Protein AF-A0A7W6E0C3-F1 (afdb_monomer)

Mean predicted aligned error: 9.28 Å

Solvent-accessible surface area (backbone atoms only — not comparable to full-atom values): 8013 Å² total; per-residue (Å²): 131,86,80,86,72,74,93,81,70,57,67,72,74,81,51,73,67,54,53,52,50,52,52,51,53,50,52,49,53,34,51,54,29,48,76,70,73,41,79,73,66,64,63,65,64,54,47,52,53,51,52,55,48,52,35,48,53,54,47,51,62,69,36,46,67,37,37,56,57,27,27,60,73,53,76,62,54,87,57,72,71,40,40,50,51,36,52,52,53,24,50,55,48,13,53,48,52,48,24,76,77,69,59,42,61,77,88,70,86,70,77,86,56,63,68,64,50,50,46,30,72,77,71,43,84,60,82,61,50,74,85,74,80,126

Sequence (134 aa):
MPTNRHPTQKDIEPTRAEIQLIKNQLSNRNNVRLNAGLPALDMEVVYEQQIDKLADDKFEELLEPYLVAAYEIYTGSPGVANRLKQHIEVYQHAEKALFDDTGLRRPNPKPFNMVKFLSMYFGEELPVASRRNC

Structure (mmCIF, N/CA/C/O backbone):
data_AF-A0A7W6E0C3-F1
#
_entry.id   AF-A0A7W6E0C3-F1
#
loop_
_atom_site.group_PDB
_atom_site.id
_atom_site.type_symbol
_atom_site.label_atom_id
_atom_site.label_alt_id
_atom_site.label_comp_id
_atom_site.label_asym_id
_atom_site.label_entity_id
_atom_site.label_seq_id
_atom_site.pdbx_PDB_ins_code
_atom_site.Cartn_x
_atom_site.Cartn_y
_atom_site.Cartn_z
_atom_site.occupancy
_atom_site.B_iso_or_equiv
_atom_site.auth_seq_id
_atom_site.auth_comp_id
_atom_site.auth_asym_id
_atom_site.auth_atom_id
_atom_site.pdbx_PDB_model_num
ATOM 1 N N . MET A 1 1 ? -23.707 15.339 -3.534 1.00 35.91 1 MET A N 1
ATOM 2 C CA . MET A 1 1 ? -22.749 15.149 -4.644 1.00 35.91 1 MET A CA 1
ATOM 3 C C . MET A 1 1 ? -22.741 13.666 -4.973 1.00 35.91 1 MET A C 1
ATOM 5 O O . MET A 1 1 ? -22.475 12.903 -4.052 1.00 35.91 1 MET A O 1
ATOM 9 N N . PRO A 1 2 ? -23.120 13.222 -6.182 1.00 36.19 2 PRO A N 1
ATOM 10 C CA . PRO A 1 2 ? -23.089 11.803 -6.503 1.00 36.19 2 PRO A CA 1
ATOM 11 C C . PRO A 1 2 ? -21.633 11.391 -6.739 1.00 36.19 2 PRO A C 1
ATOM 13 O O . PRO A 1 2 ? -20.923 11.985 -7.548 1.00 36.19 2 PRO A O 1
ATOM 16 N N . THR A 1 3 ? -21.173 10.408 -5.976 1.00 38.44 3 THR A N 1
ATOM 17 C CA . THR A 1 3 ? -19.867 9.770 -6.120 1.00 38.44 3 THR A CA 1
ATOM 18 C C . THR A 1 3 ? -19.840 9.028 -7.455 1.00 38.44 3 THR A C 1
ATOM 20 O O . THR A 1 3 ? -20.486 7.994 -7.609 1.00 38.44 3 THR A O 1
ATOM 23 N N . ASN A 1 4 ? -19.102 9.566 -8.430 1.00 37.31 4 ASN A N 1
ATOM 24 C CA . ASN A 1 4 ? -18.741 8.868 -9.665 1.00 37.31 4 ASN A CA 1
ATOM 25 C C . ASN A 1 4 ? -17.847 7.669 -9.311 1.00 37.31 4 ASN A C 1
ATOM 27 O O . ASN A 1 4 ? -16.623 7.754 -9.360 1.00 37.31 4 ASN A O 1
ATOM 31 N N . ARG A 1 5 ? -18.450 6.545 -8.921 1.00 37.22 5 ARG A N 1
ATOM 32 C CA . ARG A 1 5 ? -17.776 5.248 -8.963 1.00 37.22 5 ARG A CA 1
ATOM 33 C C . ARG A 1 5 ? -17.944 4.727 -10.383 1.00 37.22 5 ARG A C 1
ATOM 35 O O . ARG A 1 5 ? -19.042 4.334 -10.773 1.00 37.22 5 ARG A O 1
ATOM 42 N N . HIS A 1 6 ? -16.883 4.816 -11.181 1.00 34.47 6 HIS A N 1
ATOM 43 C CA . HIS A 1 6 ? -16.862 4.210 -12.507 1.00 34.47 6 HIS A CA 1
ATOM 44 C C . HIS A 1 6 ? -17.132 2.697 -12.377 1.00 34.47 6 HIS A C 1
ATOM 46 O O . HIS A 1 6 ? -16.482 2.026 -11.573 1.00 34.47 6 HIS A O 1
ATOM 52 N N . PRO A 1 7 ? -18.104 2.143 -13.121 1.00 39.88 7 PRO A N 1
ATOM 53 C CA . PRO A 1 7 ? -18.553 0.774 -12.924 1.00 39.88 7 PRO A CA 1
ATOM 54 C C . PRO A 1 7 ? -17.703 -0.182 -13.769 1.00 39.88 7 PRO A C 1
ATOM 56 O O . PRO A 1 7 ? -18.007 -0.351 -14.939 1.00 39.88 7 PRO A O 1
ATOM 59 N N . THR A 1 8 ? -16.645 -0.764 -13.183 1.00 39.16 8 THR A N 1
ATOM 60 C CA . THR A 1 8 ? -15.975 -2.044 -13.577 1.00 39.16 8 THR A CA 1
ATOM 61 C C . THR A 1 8 ? -14.714 -2.351 -12.742 1.00 39.16 8 THR A C 1
ATOM 63 O O . THR A 1 8 ? -13.911 -3.201 -13.120 1.00 39.16 8 THR A O 1
ATOM 66 N N . GLN A 1 9 ? -14.475 -1.660 -11.628 1.00 53.25 9 GLN A N 1
ATOM 67 C CA . GLN A 1 9 ? -13.214 -1.779 -10.895 1.00 53.25 9 GLN A CA 1
ATOM 68 C C . GLN A 1 9 ? -13.264 -2.972 -9.930 1.00 53.25 9 GLN A C 1
ATOM 70 O O . GLN A 1 9 ? -14.129 -3.031 -9.059 1.00 53.25 9 GLN A O 1
ATOM 75 N N . LYS A 1 10 ? -12.373 -3.956 -10.110 1.00 55.38 10 LYS A N 1
ATOM 76 C CA . LYS A 1 10 ? -12.099 -4.936 -9.055 1.00 55.38 10 LYS A CA 1
ATOM 77 C C . LYS A 1 10 ? -11.234 -4.229 -8.020 1.00 55.38 10 LYS A C 1
ATOM 79 O O . LYS A 1 10 ? -10.050 -4.006 -8.263 1.00 55.38 10 LYS A O 1
ATOM 84 N N . ASP A 1 11 ? -11.843 -3.854 -6.908 1.00 64.31 11 ASP A N 1
ATOM 85 C CA . ASP A 1 11 ? -11.119 -3.319 -5.765 1.00 64.31 11 ASP A CA 1
ATOM 86 C C . ASP A 1 11 ? -10.563 -4.478 -4.929 1.00 64.31 11 ASP A C 1
ATOM 88 O O . ASP A 1 11 ? -11.129 -5.576 -4.886 1.00 64.31 11 ASP A O 1
ATOM 92 N N . ILE A 1 12 ? -9.424 -4.253 -4.274 1.00 75.31 12 ILE A N 1
ATOM 93 C CA . ILE A 1 12 ? -8.882 -5.216 -3.317 1.00 75.31 12 ILE A CA 1
ATOM 94 C C . ILE A 1 12 ? -9.736 -5.137 -2.054 1.00 75.31 12 ILE A C 1
ATOM 96 O O . ILE A 1 12 ? -9.558 -4.256 -1.215 1.00 75.31 12 ILE A O 1
ATOM 100 N N . GLU A 1 13 ? -10.685 -6.061 -1.931 1.00 79.19 13 GLU A N 1
ATOM 101 C CA . GLU A 1 13 ? -11.577 -6.106 -0.779 1.00 79.19 13 GLU A CA 1
ATOM 102 C C . GLU A 1 13 ? -10.925 -6.824 0.421 1.00 79.19 13 GLU A C 1
ATOM 104 O O . GLU A 1 13 ? -10.374 -7.926 0.287 1.00 79.19 13 GLU A O 1
ATOM 109 N N . PRO A 1 14 ? -11.006 -6.243 1.631 1.00 82.88 14 PRO A N 1
ATOM 110 C CA . PRO A 1 14 ? -10.662 -6.939 2.862 1.00 82.88 14 PRO A CA 1
ATOM 111 C C . PRO A 1 14 ? -11.565 -8.152 3.107 1.00 82.88 14 PRO A C 1
ATOM 113 O O . PRO A 1 14 ? -12.780 -8.121 2.908 1.00 82.88 14 PRO A O 1
ATOM 116 N N . THR A 1 15 ? -10.986 -9.225 3.630 1.00 88.56 15 THR A N 1
ATOM 117 C CA . THR A 1 15 ? -11.727 -10.403 4.070 1.00 88.56 15 THR A CA 1
ATOM 118 C C . THR A 1 15 ? -12.503 -10.108 5.355 1.00 88.56 15 THR A C 1
ATOM 120 O O . THR A 1 15 ? -12.153 -9.235 6.153 1.00 88.56 15 THR A O 1
ATOM 123 N N . ARG A 1 16 ? -13.544 -10.905 5.629 1.00 87.81 16 ARG A N 1
ATOM 124 C CA . ARG A 1 16 ? -14.316 -10.794 6.882 1.00 87.81 16 ARG A CA 1
ATOM 125 C C . ARG A 1 16 ? -13.440 -10.932 8.132 1.00 87.81 16 ARG A C 1
ATOM 127 O O . ARG A 1 16 ? -13.698 -10.259 9.128 1.00 87.81 16 ARG A O 1
ATOM 134 N N . ALA A 1 17 ? -12.421 -11.790 8.078 1.00 91.31 17 ALA A N 1
ATOM 135 C CA . ALA A 1 17 ? -11.494 -11.997 9.185 1.00 91.31 17 ALA A CA 1
ATOM 136 C C . ALA A 1 17 ? -10.644 -10.744 9.454 1.00 91.31 17 ALA A C 1
ATOM 138 O O . ALA A 1 17 ? -10.514 -10.330 10.604 1.00 91.31 17 ALA A O 1
ATOM 139 N N . GLU A 1 18 ? -10.137 -10.098 8.404 1.00 90.44 18 GLU A N 1
ATOM 140 C CA . GLU A 1 18 ? -9.360 -8.857 8.515 1.00 90.44 18 GLU A CA 1
ATOM 141 C C . GLU A 1 18 ? -10.209 -7.701 9.043 1.00 90.44 18 GLU A C 1
ATOM 143 O O . GLU A 1 18 ? -9.782 -6.979 9.942 1.00 90.44 18 GLU A O 1
ATOM 148 N N . ILE A 1 19 ? -11.448 -7.570 8.560 1.00 90.81 19 ILE A N 1
ATOM 149 C CA . ILE A 1 19 ? -12.393 -6.565 9.062 1.00 90.81 19 ILE A CA 1
ATOM 150 C C . ILE A 1 19 ? -12.622 -6.756 10.565 1.00 90.81 19 ILE A C 1
ATOM 152 O O . ILE A 1 19 ? -12.599 -5.787 11.329 1.00 90.81 19 ILE A O 1
ATOM 156 N N . GLN A 1 20 ? -12.833 -7.998 11.009 1.00 92.75 20 GLN A N 1
ATOM 157 C CA . GLN A 1 20 ? -13.034 -8.284 12.427 1.00 92.75 20 GLN A CA 1
ATOM 158 C C . GLN A 1 20 ? -11.774 -7.991 13.250 1.00 92.75 20 GLN A C 1
ATOM 160 O O . GLN A 1 20 ? -11.874 -7.448 14.352 1.00 92.75 20 GLN A O 1
ATOM 165 N N . LEU A 1 21 ? -10.593 -8.301 12.711 1.00 93.75 21 LEU A N 1
ATOM 166 C CA . LEU A 1 21 ? -9.317 -8.000 13.349 1.00 93.75 21 LEU A CA 1
ATOM 167 C C . LEU A 1 21 ? -9.127 -6.489 13.537 1.00 93.75 21 LEU A C 1
ATOM 169 O O . LEU A 1 21 ? -8.842 -6.059 14.655 1.00 93.75 21 LEU A O 1
ATOM 173 N N . ILE A 1 22 ? -9.354 -5.685 12.491 1.00 92.38 22 ILE A N 1
ATOM 174 C CA . ILE A 1 22 ? -9.262 -4.218 12.552 1.00 92.38 22 ILE A CA 1
ATOM 175 C C . ILE A 1 22 ? -10.222 -3.677 13.613 1.00 92.38 22 ILE A C 1
ATOM 177 O O . ILE A 1 22 ? -9.813 -2.910 14.486 1.00 92.38 22 ILE A O 1
ATOM 181 N N . LYS A 1 23 ? -11.488 -4.115 13.603 1.00 93.06 23 LYS A N 1
ATOM 182 C CA . LYS A 1 23 ? -12.485 -3.683 14.596 1.00 93.06 23 LYS A CA 1
ATOM 183 C C . LYS A 1 23 ? -12.041 -3.989 16.026 1.00 93.06 23 LYS A C 1
ATOM 185 O O . LYS A 1 23 ? -12.105 -3.112 16.888 1.00 93.06 23 LYS A O 1
ATOM 190 N N . ASN A 1 24 ? -11.544 -5.201 16.271 1.00 94.94 24 ASN A N 1
ATOM 191 C CA . ASN A 1 24 ? -11.067 -5.612 17.590 1.00 94.94 24 ASN A CA 1
ATOM 192 C C . ASN A 1 24 ? -9.858 -4.776 18.042 1.00 94.94 24 ASN A C 1
ATOM 194 O O . ASN A 1 24 ? -9.820 -4.305 19.180 1.00 94.94 24 ASN A O 1
ATOM 198 N N . GLN A 1 25 ? -8.889 -4.549 17.151 1.00 94.00 25 GLN A N 1
ATOM 199 C CA . GLN A 1 25 ? -7.703 -3.740 17.440 1.00 94.00 25 GLN A CA 1
ATOM 200 C C . GLN A 1 25 ? -8.067 -2.286 17.753 1.00 94.00 25 GLN A C 1
ATOM 202 O O . GLN A 1 25 ? -7.567 -1.728 18.732 1.00 94.00 25 GLN A O 1
ATOM 207 N N . LEU A 1 26 ? -8.961 -1.677 16.969 1.00 94.62 26 LEU A N 1
ATOM 208 C CA . LEU A 1 26 ? -9.400 -0.301 17.193 1.00 94.62 26 LEU A CA 1
ATOM 209 C C . LEU A 1 26 ? -10.195 -0.164 18.488 1.00 94.62 26 LEU A C 1
ATOM 211 O O . LEU A 1 26 ? -9.941 0.764 19.256 1.00 94.62 26 LEU A O 1
ATOM 215 N N . SER A 1 27 ? -11.092 -1.111 18.775 1.00 94.44 27 SER A N 1
ATOM 216 C CA . SER A 1 27 ? -11.826 -1.133 20.042 1.00 94.44 27 SER A CA 1
ATOM 217 C C . SER A 1 27 ? -10.877 -1.238 21.235 1.00 94.44 27 SER A C 1
ATOM 219 O O . SER A 1 27 ? -11.019 -0.480 22.193 1.00 94.44 27 SER A O 1
ATOM 221 N N . ASN A 1 28 ? -9.882 -2.131 21.176 1.00 95.56 28 ASN A N 1
ATOM 222 C CA . ASN A 1 28 ? -8.888 -2.264 22.238 1.00 95.56 28 ASN A CA 1
ATOM 223 C C . ASN A 1 28 ? -8.084 -0.966 22.413 1.00 95.56 28 ASN A C 1
ATOM 225 O O . ASN A 1 28 ? -7.938 -0.457 23.522 1.00 95.56 28 ASN A O 1
ATOM 229 N N . ARG A 1 29 ? -7.627 -0.373 21.304 1.00 94.81 29 ARG A N 1
ATOM 230 C CA . ARG A 1 29 ? -6.875 0.887 21.320 1.00 94.81 29 ARG A CA 1
ATOM 231 C C . ARG A 1 29 ? -7.689 2.035 21.915 1.00 94.81 29 ARG A C 1
ATOM 233 O O . ARG A 1 29 ? -7.136 2.842 22.659 1.00 94.81 29 ARG A O 1
ATOM 240 N N . ASN A 1 30 ? -8.985 2.110 21.617 1.00 95.94 30 ASN A N 1
ATOM 241 C CA . ASN A 1 30 ? -9.868 3.117 22.194 1.00 95.94 30 ASN A CA 1
ATOM 242 C 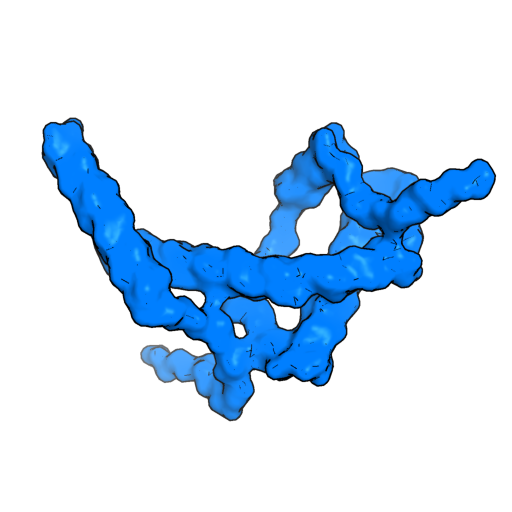C . ASN A 1 30 ? -10.058 2.903 23.703 1.00 95.94 30 ASN A C 1
ATOM 244 O O . ASN A 1 30 ? -9.921 3.848 24.472 1.00 95.94 30 ASN A O 1
ATOM 248 N N . ASN A 1 31 ? -10.267 1.658 24.140 1.00 96.44 31 ASN A N 1
ATOM 249 C CA . ASN A 1 31 ? -10.393 1.328 25.562 1.00 96.44 31 ASN A CA 1
ATOM 250 C C . ASN A 1 31 ? -9.127 1.692 26.350 1.00 96.44 31 ASN A C 1
ATOM 252 O O . ASN A 1 31 ? -9.221 2.311 27.406 1.00 96.44 31 ASN A O 1
ATOM 256 N N . VAL A 1 32 ? -7.939 1.381 25.819 1.00 96.44 32 VAL A N 1
ATOM 257 C CA . VAL A 1 32 ? -6.658 1.770 26.436 1.00 96.44 32 VAL A CA 1
ATOM 258 C C . VAL A 1 32 ? -6.549 3.290 26.582 1.00 96.44 32 VAL A C 1
ATOM 260 O O . VAL A 1 32 ? -6.111 3.773 27.623 1.00 96.44 32 VAL A O 1
ATOM 263 N N . ARG A 1 33 ? -6.979 4.057 25.573 1.00 97.00 33 ARG A N 1
ATOM 264 C CA . ARG A 1 33 ? -6.971 5.527 25.629 1.00 97.00 33 ARG A CA 1
ATOM 265 C C . ARG A 1 33 ? -7.916 6.067 26.692 1.00 97.00 33 ARG A C 1
ATOM 267 O O . ARG A 1 33 ? -7.492 6.897 27.489 1.00 97.00 33 ARG A O 1
ATOM 274 N N . LEU A 1 34 ? -9.148 5.569 26.731 1.00 96.50 34 LEU A N 1
ATOM 275 C CA . LEU A 1 34 ? -10.134 5.977 27.730 1.00 96.50 34 LEU A CA 1
ATOM 276 C C . LEU A 1 34 ? -9.650 5.657 29.151 1.00 96.50 34 LEU A C 1
ATOM 278 O O . LEU A 1 34 ? -9.721 6.516 30.026 1.00 96.50 34 LEU A O 1
ATOM 282 N N . ASN A 1 35 ? -9.065 4.474 29.358 1.00 96.56 35 ASN A N 1
ATOM 283 C CA . ASN A 1 35 ? -8.474 4.081 30.641 1.00 96.56 35 ASN A CA 1
ATOM 284 C C . ASN A 1 35 ? -7.286 4.969 31.047 1.00 96.56 35 ASN A C 1
ATOM 286 O O . ASN A 1 35 ? -7.045 5.167 32.233 1.00 96.56 35 ASN A O 1
ATOM 290 N N . ALA A 1 36 ? -6.557 5.518 30.076 1.00 96.25 36 ALA A N 1
ATOM 291 C CA . ALA A 1 36 ? -5.466 6.463 30.299 1.00 96.25 36 ALA A CA 1
ATOM 292 C C . ALA A 1 36 ? -5.932 7.930 30.423 1.00 96.25 36 ALA A C 1
ATOM 294 O O . ALA A 1 36 ? -5.094 8.828 30.471 1.00 96.25 36 ALA A O 1
ATOM 295 N N . GLY A 1 37 ? -7.245 8.200 30.434 1.00 96.19 37 GLY A N 1
ATOM 296 C CA . GLY A 1 37 ? -7.796 9.560 30.479 1.00 96.19 37 GLY A CA 1
ATOM 297 C C . GLY A 1 37 ? -7.594 10.364 29.188 1.00 96.19 37 GLY A C 1
ATOM 298 O O . GLY A 1 37 ? -7.719 11.588 29.195 1.00 96.19 37 GLY A O 1
ATOM 299 N N . LEU A 1 38 ? -7.262 9.699 28.079 1.00 96.38 38 LEU A N 1
ATOM 300 C CA . LEU A 1 38 ? -7.091 10.330 26.774 1.00 96.38 38 LEU A CA 1
ATOM 301 C C . LEU A 1 38 ? -8.432 10.434 26.030 1.00 96.38 38 LEU A C 1
ATOM 303 O O . LEU A 1 38 ? -9.311 9.590 26.220 1.00 96.38 38 LEU A O 1
ATOM 307 N N . PRO A 1 39 ? -8.580 11.408 25.111 1.00 94.88 39 PRO A N 1
ATOM 308 C CA . PRO A 1 39 ? -9.771 11.517 24.277 1.00 94.88 39 PRO A CA 1
ATOM 309 C C . PRO A 1 39 ? -10.034 10.245 23.468 1.00 94.88 39 PRO A C 1
ATOM 311 O O . PRO A 1 39 ? -9.094 9.626 22.936 1.00 94.88 39 PRO A O 1
ATOM 314 N N . ALA A 1 40 ? -11.319 9.907 23.339 1.00 94.38 40 ALA A N 1
ATOM 315 C CA . ALA A 1 40 ? -11.789 8.835 22.473 1.00 94.38 40 ALA A CA 1
ATOM 316 C C . ALA A 1 40 ? -11.284 9.029 21.037 1.00 94.38 40 ALA A C 1
ATOM 318 O O . ALA A 1 40 ? -11.089 10.152 20.568 1.00 94.38 40 ALA A O 1
ATOM 319 N N . LEU A 1 41 ? -11.059 7.919 20.345 1.00 92.50 41 LEU A N 1
ATOM 320 C CA . LEU A 1 41 ? -10.810 7.935 18.911 1.00 92.50 41 LEU A CA 1
ATOM 321 C C . LEU A 1 41 ? -12.111 8.221 18.168 1.00 92.50 41 LEU A C 1
ATOM 323 O O . LEU A 1 41 ? -13.170 7.717 18.543 1.00 92.50 41 LEU A O 1
ATOM 327 N N . ASP A 1 42 ? -11.994 8.949 17.064 1.00 94.06 42 ASP A N 1
ATOM 328 C CA . ASP A 1 42 ? -13.008 8.917 16.023 1.00 94.06 42 ASP A CA 1
ATOM 329 C C . ASP A 1 42 ? -12.942 7.547 15.336 1.00 94.06 42 ASP A C 1
ATOM 331 O O . ASP A 1 42 ? -12.045 7.259 14.539 1.00 94.06 42 ASP A O 1
ATOM 335 N N . MET A 1 43 ? -13.832 6.650 15.752 1.00 90.00 43 MET A N 1
ATOM 336 C CA . MET A 1 43 ? -13.786 5.248 15.348 1.00 90.00 43 MET A CA 1
ATOM 337 C C . MET A 1 43 ? -14.122 5.052 13.872 1.00 90.00 43 MET A C 1
ATOM 339 O O . MET A 1 43 ? -13.637 4.087 13.288 1.00 90.00 43 MET A O 1
ATOM 343 N N . GLU A 1 44 ? -14.921 5.939 13.282 1.00 89.06 44 GLU A N 1
ATOM 344 C CA . GLU A 1 44 ? -15.315 5.864 11.875 1.00 89.06 44 GLU A CA 1
ATOM 345 C C . GLU A 1 44 ? -14.130 6.241 10.986 1.00 89.06 44 GLU A C 1
ATOM 347 O O . GLU A 1 44 ? -13.654 5.415 10.207 1.00 89.06 44 GLU A O 1
ATOM 352 N N . VAL A 1 45 ? -13.551 7.421 11.221 1.00 89.50 45 VAL A N 1
ATOM 353 C CA . VAL A 1 45 ? -12.402 7.921 10.451 1.00 89.50 45 VAL A CA 1
ATOM 354 C C . VAL A 1 45 ? -11.207 6.978 10.553 1.00 89.50 45 VAL A C 1
ATOM 356 O O . VAL A 1 45 ? -10.556 6.646 9.563 1.00 89.50 45 VAL A O 1
ATOM 359 N N . VAL A 1 46 ? -10.895 6.523 11.765 1.00 91.31 46 VAL A N 1
ATOM 360 C CA . VAL A 1 46 ? -9.746 5.642 11.982 1.00 91.31 46 VAL A CA 1
ATOM 361 C C . VAL A 1 46 ? -9.976 4.264 11.357 1.00 91.31 46 VAL A C 1
ATOM 363 O O . VAL A 1 46 ? -9.015 3.641 10.905 1.00 91.31 46 VAL A O 1
ATOM 366 N N . TYR A 1 47 ? -11.216 3.773 11.335 1.00 91.19 47 TYR A N 1
ATOM 367 C CA . TYR A 1 47 ? -11.550 2.517 10.672 1.00 91.19 47 TYR A CA 1
ATOM 368 C C . TYR A 1 47 ? -11.345 2.611 9.162 1.00 91.19 47 TYR A C 1
ATOM 370 O O . TYR A 1 47 ? -10.643 1.766 8.609 1.00 91.19 47 TYR A O 1
ATOM 378 N N . GLU A 1 48 ? -11.875 3.651 8.517 1.00 88.44 48 GLU A N 1
ATOM 379 C CA . GLU A 1 48 ? -11.688 3.877 7.078 1.00 88.44 48 GLU A CA 1
ATOM 380 C C . GLU A 1 48 ? -10.202 3.948 6.714 1.00 88.44 48 GLU A C 1
ATOM 382 O O . GLU A 1 48 ? -9.747 3.217 5.838 1.00 88.44 48 GLU A O 1
ATOM 387 N N . GLN A 1 49 ? -9.406 4.694 7.485 1.00 88.88 49 GLN A N 1
ATOM 388 C CA . GLN A 1 49 ? -7.956 4.775 7.284 1.00 88.88 49 GLN A CA 1
ATOM 389 C C . GLN A 1 49 ? -7.243 3.418 7.391 1.00 88.88 49 GLN A C 1
ATOM 391 O O . GLN A 1 49 ? -6.259 3.184 6.689 1.00 88.88 49 GLN A O 1
ATOM 396 N N . GLN A 1 50 ? -7.685 2.522 8.282 1.00 89.56 50 GLN A N 1
ATOM 397 C CA . GLN A 1 50 ? -7.104 1.176 8.382 1.00 89.56 50 GLN A CA 1
ATOM 398 C C . GLN A 1 50 ? -7.512 0.286 7.210 1.00 89.56 50 GLN A C 1
ATOM 400 O O . GLN A 1 50 ? -6.704 -0.525 6.764 1.00 89.56 50 GLN A O 1
ATOM 405 N N . ILE A 1 51 ? -8.738 0.436 6.710 1.00 89.25 51 ILE A N 1
ATOM 406 C CA . ILE A 1 51 ? -9.210 -0.287 5.528 1.00 89.25 51 ILE A CA 1
ATOM 407 C C . ILE A 1 51 ? -8.440 0.164 4.286 1.00 89.25 51 ILE A C 1
ATOM 409 O O . ILE A 1 51 ? -7.918 -0.687 3.570 1.00 89.25 51 I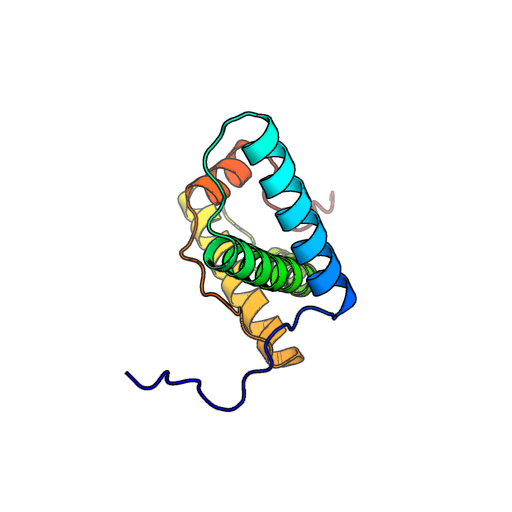LE A O 1
ATOM 413 N N . ASP A 1 52 ? -8.290 1.473 4.086 1.00 87.19 52 ASP A N 1
ATOM 414 C CA . ASP A 1 52 ? -7.497 2.037 2.991 1.00 87.19 52 ASP A CA 1
ATOM 415 C C . ASP A 1 52 ? -6.047 1.565 3.052 1.00 87.19 52 ASP A C 1
ATOM 417 O O . ASP A 1 52 ? -5.483 1.125 2.051 1.00 87.19 52 ASP A O 1
ATOM 421 N N . LYS A 1 53 ? -5.454 1.598 4.251 1.00 87.38 53 LYS A N 1
ATOM 422 C CA . LYS A 1 53 ? -4.095 1.107 4.461 1.00 87.38 53 LYS A CA 1
ATOM 423 C C . LYS A 1 53 ? -3.974 -0.378 4.115 1.00 87.38 53 LYS A C 1
ATOM 425 O O . LYS A 1 53 ? -3.035 -0.750 3.427 1.00 87.38 53 LYS A O 1
ATOM 430 N N . LEU A 1 54 ? -4.908 -1.216 4.564 1.00 89.12 54 LEU A N 1
ATOM 431 C CA . LEU A 1 54 ? -4.883 -2.649 4.273 1.00 89.12 54 LEU A CA 1
ATOM 432 C C . LEU A 1 54 ? -5.025 -2.929 2.770 1.00 89.12 54 LEU A C 1
ATOM 434 O O . LEU A 1 54 ? -4.339 -3.801 2.242 1.00 89.12 54 LEU A O 1
ATOM 438 N N . ALA A 1 55 ? -5.913 -2.206 2.085 1.00 86.94 55 ALA A N 1
ATOM 439 C CA . ALA A 1 55 ? -6.088 -2.335 0.643 1.00 86.94 55 ALA A CA 1
ATOM 440 C C . ALA A 1 55 ? -4.813 -1.930 -0.113 1.00 86.94 55 ALA A C 1
ATOM 442 O O . ALA A 1 55 ? -4.414 -2.611 -1.057 1.00 86.94 55 ALA A O 1
ATOM 443 N N . ASP A 1 56 ? -4.145 -0.865 0.335 1.00 86.12 56 ASP A N 1
ATOM 444 C CA . ASP A 1 56 ? -2.856 -0.448 -0.207 1.00 86.12 56 ASP A CA 1
ATOM 445 C C . ASP A 1 56 ? -1.747 -1.470 0.063 1.00 86.12 56 ASP A C 1
ATOM 447 O O . ASP A 1 56 ? -0.999 -1.788 -0.854 1.00 86.12 56 ASP A O 1
ATOM 451 N N . ASP A 1 57 ? -1.632 -1.986 1.288 1.00 87.88 57 ASP A N 1
ATOM 452 C CA . ASP A 1 57 ? -0.592 -2.952 1.663 1.00 87.88 57 ASP A CA 1
ATOM 453 C C . ASP A 1 57 ? -0.718 -4.224 0.804 1.00 87.88 57 ASP A C 1
ATOM 455 O O . ASP A 1 57 ? 0.255 -4.675 0.204 1.00 87.88 57 ASP A O 1
ATOM 459 N N . LYS A 1 58 ? -1.944 -4.723 0.615 1.00 89.25 58 LYS A N 1
ATOM 460 C CA . LYS A 1 58 ? -2.225 -5.840 -0.298 1.00 89.25 58 LYS A CA 1
ATOM 461 C C . LYS A 1 58 ? -1.922 -5.525 -1.759 1.00 89.25 58 LYS A C 1
ATOM 463 O O . LYS A 1 58 ? -1.488 -6.403 -2.500 1.00 89.25 58 LYS A O 1
ATOM 468 N N . PHE A 1 59 ? -2.191 -4.298 -2.203 1.00 90.19 59 PHE A N 1
ATOM 469 C CA . PHE A 1 59 ? -1.833 -3.884 -3.556 1.00 90.19 59 PHE A CA 1
ATOM 470 C C . PHE A 1 59 ? -0.314 -3.918 -3.749 1.00 90.19 59 PHE A C 1
ATOM 472 O O . PHE A 1 59 ? 0.152 -4.436 -4.757 1.00 90.19 59 PHE A O 1
ATOM 479 N N . GLU A 1 60 ? 0.453 -3.400 -2.786 1.00 88.62 60 GLU A N 1
ATOM 480 C CA . GLU A 1 60 ? 1.921 -3.414 -2.824 1.00 88.62 60 GLU A CA 1
ATOM 481 C C . GLU A 1 60 ? 2.478 -4.847 -2.828 1.00 88.62 60 GLU A C 1
ATOM 483 O O . GLU A 1 60 ? 3.381 -5.133 -3.609 1.00 88.62 60 GLU A O 1
ATOM 488 N N . GLU A 1 61 ? 1.904 -5.765 -2.041 1.00 89.94 61 GLU A N 1
ATOM 489 C CA . GLU A 1 61 ? 2.269 -7.193 -2.061 1.00 89.94 61 GLU A CA 1
ATOM 490 C C . GLU A 1 61 ? 2.054 -7.825 -3.447 1.00 89.94 61 GLU A C 1
ATOM 492 O O . GLU A 1 61 ? 2.906 -8.556 -3.951 1.00 89.94 61 GLU A O 1
ATOM 497 N N . LEU A 1 62 ? 0.928 -7.521 -4.101 1.00 91.50 62 LEU A N 1
ATOM 498 C CA . LEU A 1 62 ? 0.656 -7.998 -5.460 1.00 91.50 62 LEU A CA 1
ATOM 499 C C . LEU A 1 62 ? 1.562 -7.339 -6.507 1.00 91.50 62 LEU A C 1
ATOM 501 O O . LEU A 1 62 ? 1.846 -7.947 -7.538 1.00 91.50 62 LEU A O 1
ATOM 505 N N . LEU A 1 63 ? 1.998 -6.104 -6.260 1.00 91.62 63 LEU A N 1
ATOM 506 C CA . LEU A 1 63 ? 2.852 -5.324 -7.151 1.00 91.62 63 LEU A CA 1
ATOM 507 C C . LEU A 1 63 ? 4.329 -5.750 -7.073 1.00 91.62 63 LEU A C 1
ATOM 509 O O . LEU A 1 63 ? 5.043 -5.654 -8.071 1.00 91.62 63 LEU A O 1
ATOM 513 N N . GLU A 1 64 ? 4.786 -6.242 -5.919 1.00 89.69 64 GLU A N 1
ATOM 514 C CA . GLU A 1 64 ? 6.173 -6.640 -5.643 1.00 89.69 64 GLU A CA 1
ATOM 515 C C . GLU A 1 64 ? 6.835 -7.494 -6.745 1.00 89.69 64 GLU A C 1
ATOM 517 O O . GLU A 1 64 ? 7.898 -7.093 -7.233 1.00 89.69 64 GLU A O 1
ATOM 522 N N . PRO A 1 65 ? 6.244 -8.609 -7.229 1.00 90.75 65 PRO A N 1
ATOM 523 C CA . PRO A 1 65 ? 6.868 -9.405 -8.289 1.00 90.75 65 PRO A CA 1
ATOM 524 C C . PRO A 1 65 ? 7.060 -8.623 -9.600 1.00 90.75 65 PRO A C 1
ATOM 526 O O . PRO A 1 65 ? 8.064 -8.807 -10.291 1.00 90.75 65 PRO A O 1
ATOM 529 N N . TYR A 1 66 ? 6.142 -7.711 -9.929 1.00 91.94 66 TYR A N 1
ATOM 530 C CA . TYR A 1 66 ? 6.236 -6.867 -11.123 1.00 91.94 66 TYR A CA 1
ATOM 531 C C . TYR A 1 66 ? 7.286 -5.768 -10.962 1.00 91.94 66 TYR A C 1
ATOM 533 O O . TYR A 1 66 ? 7.952 -5.414 -11.934 1.00 91.94 66 TYR A O 1
ATOM 541 N N . LEU A 1 67 ? 7.477 -5.249 -9.743 1.00 89.38 67 LEU A N 1
ATOM 542 C CA . LEU A 1 67 ? 8.553 -4.302 -9.444 1.00 89.38 67 LEU A CA 1
ATOM 543 C C . LEU A 1 67 ? 9.917 -4.946 -9.653 1.00 89.38 67 LEU A C 1
ATOM 545 O O . LEU A 1 67 ? 10.769 -4.342 -10.299 1.00 89.38 67 LEU A O 1
ATOM 549 N N . VAL A 1 68 ? 10.117 -6.168 -9.152 1.00 87.50 68 VAL A N 1
ATOM 550 C CA . VAL A 1 68 ? 11.374 -6.909 -9.340 1.00 87.50 68 VAL A CA 1
ATOM 551 C C . VAL A 1 68 ? 11.679 -7.069 -10.830 1.00 87.50 68 VAL A C 1
ATOM 553 O O . VAL A 1 68 ? 12.762 -6.685 -11.268 1.00 87.50 68 VAL A O 1
ATOM 556 N N . ALA A 1 69 ? 10.708 -7.536 -11.621 1.00 88.12 69 ALA A N 1
ATOM 557 C CA . ALA A 1 69 ? 10.868 -7.685 -13.068 1.00 88.12 69 ALA A CA 1
ATOM 558 C C . ALA A 1 69 ? 11.136 -6.343 -13.776 1.00 88.12 69 ALA A C 1
ATOM 560 O O . ALA A 1 69 ? 12.006 -6.245 -14.641 1.00 88.12 69 ALA A O 1
ATOM 561 N N . ALA A 1 70 ? 10.433 -5.276 -13.391 1.00 88.12 70 ALA A N 1
ATOM 562 C CA . ALA A 1 70 ? 10.625 -3.952 -13.971 1.00 8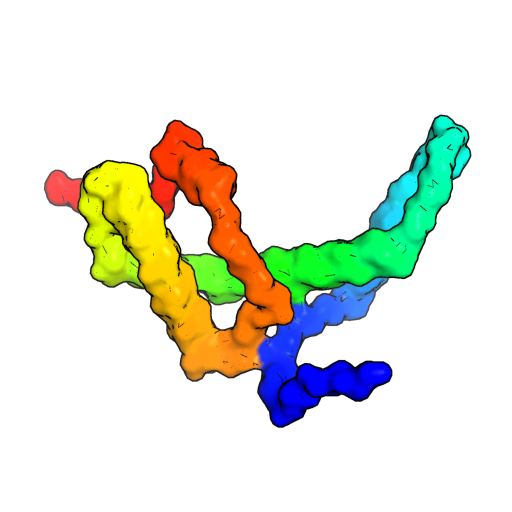8.12 70 ALA A CA 1
ATOM 563 C C . ALA A 1 70 ? 12.009 -3.365 -13.635 1.00 88.12 70 ALA A C 1
ATOM 565 O O . ALA A 1 70 ? 12.646 -2.768 -14.503 1.00 88.12 70 ALA A O 1
ATOM 566 N N . TYR A 1 71 ? 12.532 -3.5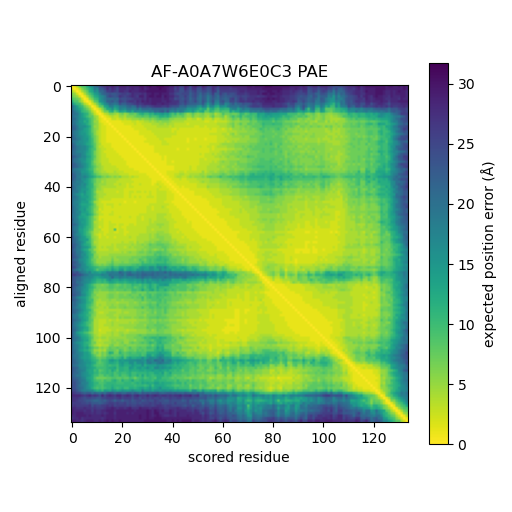72 -12.423 1.00 84.06 71 TYR A N 1
ATOM 567 C CA . TYR A 1 71 ? 13.887 -3.133 -12.072 1.00 84.06 71 TYR A CA 1
ATOM 568 C C . TYR A 1 71 ? 14.975 -3.803 -12.921 1.00 84.06 71 TYR A C 1
ATOM 570 O O . TYR A 1 71 ? 16.004 -3.171 -13.165 1.00 84.06 71 TYR A O 1
ATOM 578 N N . GLU A 1 72 ? 14.758 -5.030 -13.407 1.00 83.19 72 GLU A N 1
ATOM 579 C CA . GLU A 1 72 ? 15.678 -5.703 -14.338 1.00 83.19 72 GLU A CA 1
ATOM 580 C C . GLU A 1 72 ? 15.695 -5.057 -15.732 1.00 83.19 72 GLU A C 1
ATOM 582 O O . GLU A 1 72 ? 16.736 -5.036 -16.388 1.00 83.19 72 GLU A O 1
ATOM 587 N N . ILE A 1 73 ? 14.567 -4.495 -16.173 1.00 83.56 73 ILE A N 1
ATOM 588 C CA . ILE A 1 73 ? 14.425 -3.846 -17.485 1.00 83.56 73 ILE A CA 1
ATOM 589 C C . ILE A 1 73 ? 14.994 -2.423 -17.452 1.00 83.56 73 ILE A C 1
ATOM 591 O O . ILE A 1 73 ? 15.728 -2.007 -18.351 1.00 83.56 73 ILE A O 1
ATOM 595 N N . TYR A 1 74 ? 14.655 -1.659 -16.413 1.00 80.81 74 TYR A N 1
ATOM 596 C CA . TYR A 1 74 ? 15.040 -0.257 -16.290 1.00 80.81 74 TYR A CA 1
ATOM 597 C C . TYR A 1 74 ? 16.319 -0.135 -15.466 1.00 80.81 74 TYR A C 1
ATOM 599 O O . TYR A 1 74 ? 16.278 0.086 -14.257 1.00 80.81 74 TYR A O 1
ATOM 607 N N . THR A 1 75 ? 17.481 -0.238 -16.112 1.00 71.88 75 THR A N 1
ATOM 608 C CA . THR A 1 75 ? 18.776 -0.019 -15.452 1.00 71.88 75 THR A CA 1
ATOM 609 C C . THR A 1 75 ? 19.001 1.469 -15.175 1.00 71.88 75 THR A C 1
ATOM 611 O O . THR A 1 75 ? 19.123 2.274 -16.098 1.00 71.88 75 THR A O 1
ATOM 614 N N . GLY A 1 76 ? 19.075 1.856 -13.904 1.00 70.25 76 GLY A N 1
ATOM 615 C CA . GLY A 1 76 ? 19.328 3.244 -13.517 1.00 70.25 76 GLY A CA 1
ATOM 616 C C . GLY A 1 76 ? 20.783 3.672 -13.663 1.00 70.25 76 GLY A C 1
ATOM 617 O O . GLY A 1 76 ? 21.707 2.898 -13.418 1.00 70.25 76 GLY A O 1
ATOM 618 N N . SER A 1 77 ? 20.987 4.949 -13.979 1.00 76.12 77 SER A N 1
ATOM 619 C CA . SER A 1 77 ? 22.301 5.594 -13.912 1.00 76.12 77 SER A CA 1
ATOM 620 C C . SER A 1 77 ? 22.569 6.190 -12.520 1.00 76.12 77 SER A C 1
ATOM 622 O O . SER A 1 77 ? 21.622 6.480 -11.781 1.00 76.12 77 SER A O 1
ATOM 624 N N . PRO A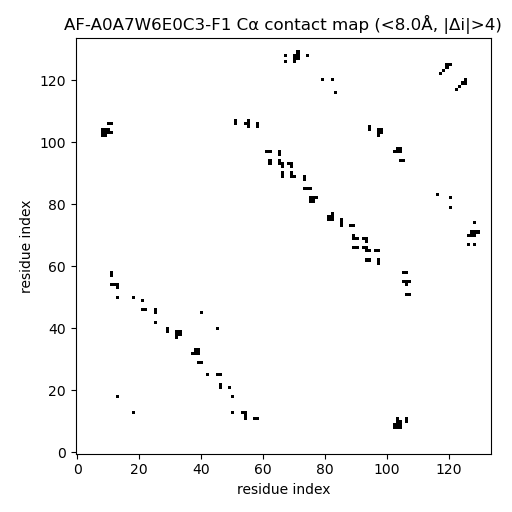 1 78 ? 23.842 6.406 -12.138 1.00 79.00 78 PRO A N 1
ATOM 625 C CA . PRO A 1 78 ? 24.184 7.091 -10.895 1.00 79.00 78 PRO A CA 1
ATOM 626 C C . PRO A 1 78 ? 23.550 8.487 -10.780 1.00 79.00 78 PRO A C 1
ATOM 628 O O . PRO A 1 78 ? 23.305 9.165 -11.782 1.00 79.00 78 PRO A O 1
ATOM 631 N N . GLY A 1 79 ? 23.333 8.923 -9.537 1.00 83.81 79 GLY A N 1
ATOM 632 C CA . GLY A 1 79 ? 22.791 10.239 -9.194 1.00 83.81 79 GLY A CA 1
ATOM 633 C C . GLY A 1 79 ? 21.313 10.215 -8.795 1.00 83.81 79 GLY A C 1
ATOM 634 O O . GLY A 1 79 ? 20.506 9.483 -9.366 1.00 83.81 79 GLY A O 1
ATOM 635 N N . VAL A 1 80 ? 20.960 11.061 -7.821 1.00 84.81 80 VAL A N 1
ATOM 636 C CA . VAL A 1 80 ? 19.619 11.126 -7.207 1.00 84.81 80 VAL A CA 1
ATOM 637 C C . VAL A 1 80 ? 18.527 11.324 -8.258 1.00 84.81 80 VAL A C 1
ATOM 639 O O . VAL A 1 80 ? 17.542 10.598 -8.255 1.00 84.81 80 VAL A O 1
ATOM 642 N N . ALA A 1 81 ? 18.717 12.257 -9.197 1.00 85.31 81 ALA A N 1
ATOM 643 C CA . ALA A 1 81 ? 17.732 12.546 -10.240 1.00 85.31 81 ALA A CA 1
ATOM 644 C C . ALA A 1 81 ? 17.505 11.359 -11.193 1.00 85.31 81 ALA A C 1
ATOM 646 O O . ALA A 1 81 ? 16.365 11.047 -11.534 1.00 85.31 81 ALA A O 1
ATOM 647 N N . ASN A 1 82 ? 18.576 10.664 -11.586 1.00 84.69 82 ASN A N 1
ATOM 648 C CA . ASN A 1 82 ? 18.478 9.506 -12.474 1.00 84.69 82 ASN A CA 1
ATOM 649 C C . ASN A 1 82 ? 17.827 8.316 -11.767 1.00 84.69 82 ASN A C 1
ATOM 651 O O . ASN A 1 82 ? 16.980 7.646 -12.353 1.00 84.69 82 ASN A O 1
ATOM 655 N N . ARG A 1 83 ? 18.165 8.082 -10.493 1.00 86.19 83 ARG A N 1
ATOM 656 C CA . ARG A 1 83 ? 17.519 7.043 -9.680 1.00 86.19 83 ARG A CA 1
ATOM 657 C C . ARG A 1 83 ? 16.059 7.358 -9.381 1.00 86.19 83 ARG A C 1
ATOM 659 O O . ARG A 1 83 ? 15.243 6.446 -9.372 1.00 86.19 83 ARG A O 1
ATOM 666 N N . LEU A 1 84 ? 15.722 8.631 -9.197 1.00 87.00 84 LEU A N 1
ATOM 667 C CA . LEU A 1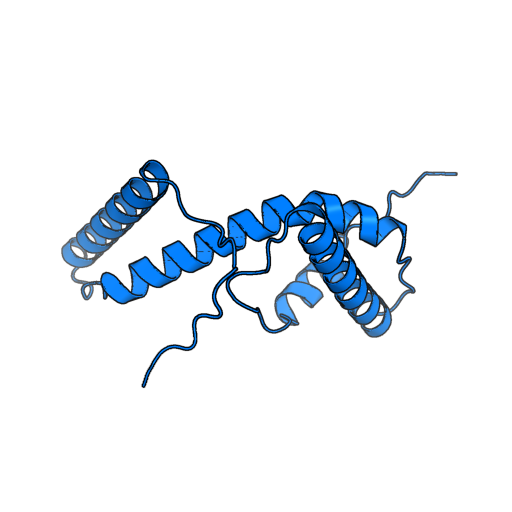 84 ? 14.343 9.078 -9.037 1.00 87.00 84 LEU A CA 1
ATOM 668 C C . LEU A 1 84 ? 13.531 8.784 -10.299 1.00 87.00 84 LEU A C 1
ATOM 670 O O . LEU A 1 84 ? 12.463 8.184 -10.218 1.00 87.00 84 LEU A O 1
ATOM 674 N N . LYS A 1 85 ? 14.062 9.165 -11.465 1.00 86.44 85 LYS A N 1
ATOM 675 C CA . LYS A 1 85 ? 13.432 8.880 -12.754 1.00 86.44 85 LYS A CA 1
ATOM 676 C C . LYS A 1 85 ? 13.233 7.375 -12.953 1.00 86.44 85 LYS A C 1
ATOM 678 O O . LYS A 1 85 ? 12.117 6.956 -13.236 1.00 86.44 85 LYS A O 1
ATOM 683 N N . GLN A 1 86 ? 14.283 6.580 -12.730 1.00 87.81 86 GLN A N 1
ATOM 684 C CA . GLN A 1 86 ? 14.222 5.119 -12.807 1.00 87.81 86 GLN A CA 1
ATOM 685 C C . GLN A 1 86 ? 13.111 4.565 -11.904 1.00 87.81 86 GLN A C 1
ATOM 687 O O . GLN A 1 86 ? 12.298 3.767 -12.347 1.00 87.81 86 GLN A O 1
ATOM 692 N N . HIS A 1 87 ? 13.054 5.004 -10.646 1.00 86.75 87 HIS A N 1
ATOM 693 C CA . HIS A 1 87 ? 12.064 4.533 -9.682 1.00 86.75 87 HIS A CA 1
ATOM 694 C C . HIS A 1 87 ? 10.627 4.829 -10.134 1.00 86.75 87 HIS A C 1
ATOM 696 O O . HIS A 1 87 ? 9.764 3.962 -10.042 1.00 86.75 87 HIS A O 1
ATOM 702 N N . ILE A 1 88 ? 10.374 6.025 -10.672 1.00 87.88 88 ILE A N 1
ATOM 703 C CA . ILE A 1 88 ? 9.059 6.389 -11.215 1.00 87.88 88 ILE A CA 1
ATOM 704 C C . ILE A 1 88 ? 8.696 5.491 -12.407 1.00 87.88 88 ILE A C 1
ATOM 706 O O . ILE A 1 88 ? 7.589 4.957 -12.447 1.00 87.88 88 ILE A O 1
ATOM 710 N N . GLU A 1 89 ? 9.618 5.299 -13.354 1.00 88.75 89 GLU A N 1
ATOM 711 C CA . GLU A 1 89 ? 9.393 4.471 -14.549 1.00 88.75 89 GLU A CA 1
ATOM 712 C C . GLU A 1 89 ? 9.134 3.002 -14.189 1.00 88.75 89 GLU A C 1
ATOM 714 O O . GLU A 1 89 ? 8.225 2.382 -14.739 1.00 88.75 89 GLU A O 1
ATOM 719 N N . VAL A 1 90 ? 9.873 2.467 -13.214 1.00 90.25 90 VAL A N 1
ATOM 720 C CA . VAL A 1 90 ? 9.701 1.101 -12.707 1.00 90.25 90 VAL A CA 1
ATOM 721 C C . VAL A 1 90 ? 8.316 0.898 -12.101 1.00 90.25 90 VAL A C 1
ATOM 723 O O . VAL A 1 90 ? 7.638 -0.064 -12.454 1.00 90.25 90 VAL A O 1
ATOM 726 N N . TYR A 1 91 ? 7.865 1.806 -11.232 1.00 89.62 91 TYR A N 1
ATOM 727 C CA . TYR A 1 91 ? 6.535 1.700 -10.625 1.00 89.62 91 TYR A CA 1
ATOM 728 C C . TYR A 1 91 ? 5.423 1.828 -11.667 1.00 89.62 91 TYR A C 1
ATOM 730 O O . TYR A 1 91 ? 4.484 1.040 -11.652 1.00 89.62 91 TYR A O 1
ATOM 738 N N . GLN A 1 92 ? 5.545 2.763 -12.614 1.00 89.56 92 GLN A N 1
ATOM 739 C CA . GLN A 1 92 ? 4.575 2.903 -13.703 1.00 89.56 92 GLN A CA 1
ATOM 740 C C . GLN A 1 92 ? 4.495 1.640 -14.566 1.00 89.56 92 GLN A C 1
ATOM 742 O O . GLN A 1 92 ? 3.403 1.221 -14.951 1.00 89.56 92 GLN A O 1
ATOM 747 N N . HIS A 1 93 ? 5.642 1.028 -14.866 1.00 91.50 93 HIS A N 1
ATOM 748 C CA . HIS A 1 93 ? 5.691 -0.214 -15.626 1.00 91.50 93 HIS A CA 1
ATOM 749 C C . HIS A 1 93 ? 5.068 -1.377 -14.848 1.00 91.50 93 HIS A C 1
ATOM 751 O O . HIS A 1 93 ? 4.238 -2.098 -15.396 1.00 91.50 93 HIS A O 1
ATOM 757 N N . ALA A 1 94 ? 5.427 -1.530 -13.573 1.00 92.38 94 ALA A N 1
ATOM 758 C CA . ALA A 1 94 ? 4.911 -2.586 -12.713 1.00 92.38 94 ALA A CA 1
ATOM 759 C C . ALA A 1 94 ? 3.392 -2.478 -12.513 1.00 92.38 94 ALA A C 1
ATOM 761 O O . ALA A 1 94 ? 2.685 -3.473 -12.644 1.00 92.38 94 ALA A O 1
ATOM 762 N N . GLU A 1 95 ? 2.870 -1.272 -12.261 1.00 91.81 95 GLU A N 1
ATOM 763 C CA . GLU A 1 95 ? 1.428 -1.055 -12.089 1.00 91.81 95 GLU A CA 1
ATOM 764 C C . GLU A 1 95 ? 0.660 -1.343 -13.380 1.00 91.81 95 GLU A C 1
ATOM 766 O O . GLU A 1 95 ? -0.422 -1.929 -13.338 1.00 91.81 95 GLU A O 1
ATOM 771 N N . LYS A 1 96 ? 1.226 -0.972 -14.535 1.00 91.69 96 LYS A N 1
ATOM 772 C CA . LYS A 1 96 ? 0.642 -1.309 -15.832 1.00 91.69 96 LYS A CA 1
ATOM 773 C C . LYS A 1 96 ? 0.627 -2.821 -16.061 1.00 91.69 96 LYS A C 1
ATOM 775 O O . LYS A 1 96 ? -0.407 -3.340 -16.459 1.00 91.69 96 LYS A O 1
ATOM 780 N N . ALA A 1 97 ? 1.730 -3.515 -15.787 1.00 92.31 97 ALA A N 1
ATOM 781 C CA . ALA A 1 97 ? 1.816 -4.964 -15.954 1.00 92.31 97 ALA A CA 1
ATOM 782 C C . ALA A 1 97 ? 0.813 -5.702 -15.049 1.00 92.31 97 ALA A C 1
ATOM 784 O O . ALA A 1 97 ? 0.054 -6.538 -15.530 1.00 92.31 97 ALA A O 1
ATOM 785 N N . LEU A 1 98 ? 0.721 -5.317 -13.771 1.00 92.81 98 LEU A N 1
ATOM 786 C CA . LEU A 1 98 ? -0.277 -5.860 -12.847 1.00 92.81 98 LEU A CA 1
ATOM 787 C C . LEU A 1 98 ? -1.709 -5.610 -13.343 1.00 92.81 98 LEU A C 1
ATOM 789 O O . LEU A 1 98 ? -2.561 -6.497 -13.250 1.00 92.81 98 LEU A O 1
ATOM 793 N N . PHE A 1 99 ? -1.990 -4.413 -13.866 1.00 91.50 99 PHE A N 1
ATOM 794 C CA . PHE A 1 99 ? -3.300 -4.087 -14.424 1.00 91.50 99 PHE A CA 1
ATOM 795 C C . PHE A 1 99 ? -3.622 -4.920 -15.668 1.00 91.50 99 PHE A C 1
ATOM 797 O O . PHE A 1 99 ? -4.734 -5.434 -15.767 1.00 91.50 99 PHE A O 1
ATOM 804 N N . ASP A 1 100 ? -2.675 -5.069 -16.590 1.00 91.94 100 ASP A N 1
ATOM 805 C CA . ASP A 1 100 ? -2.863 -5.841 -17.819 1.00 91.94 100 ASP A CA 1
ATOM 806 C C . ASP A 1 100 ? -3.129 -7.332 -17.500 1.00 91.94 100 ASP A C 1
ATOM 808 O O . ASP A 1 100 ? -3.984 -7.949 -18.137 1.00 91.94 100 ASP A O 1
ATOM 812 N N . ASP A 1 101 ? -2.494 -7.876 -16.453 1.00 91.94 101 ASP A N 1
ATOM 813 C CA . ASP A 1 101 ? -2.647 -9.278 -16.037 1.00 91.94 101 ASP A CA 1
ATOM 814 C C . ASP A 1 101 ? -3.908 -9.548 -15.193 1.00 91.94 101 ASP A C 1
ATOM 816 O O . ASP A 1 101 ? -4.541 -10.601 -15.318 1.00 91.94 101 ASP A O 1
ATOM 820 N N . THR A 1 102 ? -4.294 -8.624 -14.306 1.00 88.06 102 THR A N 1
ATOM 821 C CA . THR A 1 102 ? -5.332 -8.877 -13.279 1.00 88.06 102 THR A CA 1
ATOM 822 C C . THR A 1 102 ? -6.567 -7.981 -13.388 1.00 88.06 102 THR A C 1
ATOM 824 O O . THR A 1 102 ? -7.617 -8.286 -12.809 1.00 88.06 102 THR A O 1
ATOM 827 N N . GLY A 1 103 ? -6.458 -6.862 -14.105 1.00 88.31 103 GLY A N 1
ATOM 828 C CA . GLY A 1 103 ? -7.438 -5.776 -14.122 1.00 88.31 103 GLY A CA 1
ATOM 829 C C . GLY A 1 103 ? -7.460 -4.919 -12.849 1.00 88.31 103 GLY A C 1
ATOM 830 O O . GLY A 1 103 ? -8.309 -4.031 -12.743 1.00 88.31 103 GLY A O 1
ATOM 831 N N . LEU A 1 104 ? -6.569 -5.166 -11.879 1.00 87.62 104 LEU A N 1
ATOM 832 C CA . LEU A 1 104 ? -6.504 -4.412 -10.626 1.00 87.62 104 LEU A CA 1
ATOM 833 C C . LEU A 1 104 ? -5.809 -3.068 -10.832 1.00 87.62 104 LEU A C 1
ATOM 835 O O . LEU A 1 104 ? -4.775 -2.970 -11.490 1.00 87.62 104 LEU A O 1
ATOM 839 N N . ARG A 1 105 ? -6.361 -2.020 -10.223 1.00 83.31 105 ARG A N 1
ATOM 840 C CA . ARG A 1 105 ? -5.715 -0.707 -10.125 1.00 83.31 105 ARG A CA 1
ATOM 841 C C . ARG A 1 105 ? -5.449 -0.382 -8.673 1.00 83.31 105 ARG A C 1
ATOM 843 O O . ARG A 1 105 ? -6.144 -0.881 -7.791 1.00 83.31 105 ARG A O 1
ATOM 850 N N . ARG A 1 106 ? -4.481 0.504 -8.444 1.00 82.38 106 ARG A N 1
ATOM 851 C CA . ARG A 1 106 ? -4.236 1.037 -7.110 1.00 82.38 106 ARG A CA 1
ATOM 852 C C . ARG A 1 106 ? -5.537 1.671 -6.586 1.00 82.38 106 ARG A C 1
ATOM 85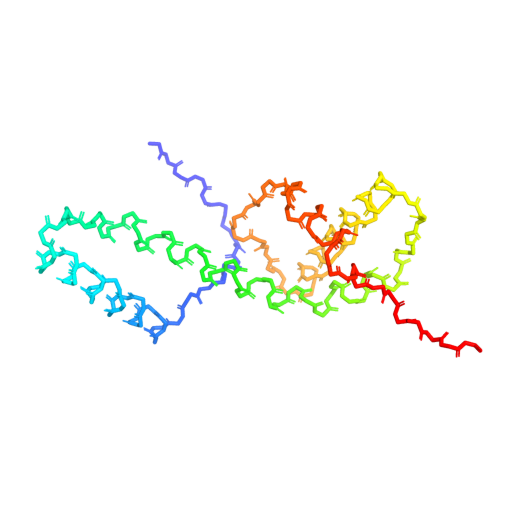4 O O . ARG A 1 106 ? -6.076 2.541 -7.277 1.00 82.38 106 ARG A O 1
ATOM 861 N N . PRO A 1 107 ? -6.036 1.253 -5.410 1.00 76.94 107 PRO A N 1
ATOM 862 C CA . PRO A 1 107 ? -7.310 1.736 -4.880 1.00 76.94 107 PRO A CA 1
ATOM 863 C C . PRO A 1 107 ? -7.246 3.234 -4.561 1.00 76.94 107 PRO A C 1
ATOM 865 O O . PRO A 1 107 ? -8.143 3.985 -4.933 1.00 76.94 107 PRO A O 1
ATOM 868 N N . ASN A 1 108 ? -6.132 3.681 -3.972 1.00 74.00 108 ASN A N 1
ATOM 869 C CA . ASN A 1 108 ? -5.886 5.077 -3.634 1.00 74.00 108 ASN A CA 1
ATOM 870 C C . ASN A 1 108 ? -4.615 5.580 -4.341 1.00 74.00 108 ASN A C 1
ATOM 872 O O . ASN A 1 108 ? -3.507 5.198 -3.953 1.00 74.00 108 ASN A O 1
ATOM 876 N N . PRO A 1 109 ? -4.722 6.433 -5.381 1.00 70.19 109 PRO A N 1
ATOM 877 C CA . PRO A 1 109 ? -3.558 7.006 -6.049 1.00 70.19 109 PRO A CA 1
ATOM 878 C C . PRO A 1 109 ? -2.708 7.781 -5.040 1.00 70.19 109 PRO A C 1
ATOM 880 O O . PRO A 1 109 ? -3.113 8.834 -4.544 1.00 70.19 109 PRO A O 1
ATOM 883 N N . LYS A 1 110 ? -1.522 7.262 -4.714 1.00 68.06 110 LYS A N 1
ATOM 884 C CA . LYS A 1 110 ? -0.611 7.940 -3.791 1.00 68.06 110 LYS A CA 1
ATOM 885 C C . LYS A 1 110 ? 0.213 8.969 -4.555 1.00 68.06 110 LYS A C 1
ATOM 887 O O . LYS A 1 110 ? 0.820 8.619 -5.569 1.00 68.06 110 LYS A O 1
ATOM 892 N N . PRO A 1 111 ? 0.297 10.222 -4.076 1.00 67.81 111 PRO A N 1
ATOM 893 C CA . PRO A 1 111 ? 1.313 11.124 -4.581 1.00 67.81 111 PRO A CA 1
ATOM 894 C C . PRO A 1 111 ? 2.690 10.519 -4.299 1.00 67.81 111 PRO A C 1
ATOM 896 O O . PRO A 1 111 ? 2.913 9.890 -3.259 1.00 67.81 111 PRO A O 1
ATOM 899 N N . PHE A 1 112 ? 3.616 10.715 -5.233 1.00 74.00 112 PHE A N 1
ATOM 900 C CA . PHE A 1 112 ? 4.991 10.270 -5.065 1.00 74.00 112 PHE A CA 1
ATOM 901 C C . PHE A 1 112 ? 5.577 10.809 -3.749 1.00 74.00 112 PHE A C 1
ATOM 903 O O . PHE A 1 112 ? 5.544 12.013 -3.483 1.00 74.00 112 PHE A O 1
ATOM 910 N N . ASN A 1 113 ? 6.129 9.917 -2.925 1.00 79.81 113 ASN A N 1
ATOM 911 C CA . ASN A 1 113 ? 6.685 10.274 -1.626 1.00 79.81 113 ASN A CA 1
ATOM 912 C C . ASN A 1 113 ? 8.209 10.429 -1.715 1.00 79.81 113 ASN A C 1
ATOM 914 O O . ASN A 1 113 ? 8.957 9.456 -1.610 1.00 79.81 113 ASN A O 1
ATOM 918 N N . MET A 1 114 ? 8.661 11.678 -1.856 1.00 77.00 114 MET A N 1
ATOM 919 C CA . MET A 1 114 ? 10.086 12.011 -1.933 1.00 77.00 114 MET A CA 1
ATOM 920 C C . MET A 1 114 ? 10.865 11.565 -0.691 1.00 77.00 114 MET A C 1
ATOM 922 O O . MET A 1 114 ? 11.990 11.098 -0.817 1.00 77.00 114 MET A O 1
ATOM 926 N N . VAL A 1 115 ? 10.276 11.656 0.505 1.00 82.81 115 VAL A N 1
ATOM 927 C CA . VAL A 1 115 ? 10.948 11.249 1.749 1.00 82.81 115 VAL A CA 1
ATOM 928 C C . VAL A 1 115 ? 11.224 9.746 1.739 1.00 82.81 115 VAL A C 1
ATOM 930 O O . VAL A 1 115 ? 12.348 9.339 2.018 1.00 82.81 115 VAL A O 1
ATOM 933 N N . LYS A 1 116 ? 10.234 8.936 1.337 1.00 79.50 116 LYS A N 1
ATOM 934 C CA . LYS A 1 116 ? 10.380 7.477 1.199 1.00 79.50 116 LYS A CA 1
ATOM 935 C C . LYS A 1 116 ? 11.434 7.118 0.145 1.00 79.50 116 LYS A C 1
ATOM 937 O O . LYS A 1 116 ? 12.231 6.207 0.343 1.00 79.50 116 LYS A O 1
ATOM 942 N N . PHE A 1 117 ? 11.466 7.842 -0.974 1.00 82.88 117 PHE A N 1
ATOM 943 C CA . PHE A 1 117 ? 12.491 7.635 -1.995 1.00 82.88 117 PHE A CA 1
ATOM 944 C C . PHE A 1 117 ? 13.896 7.961 -1.483 1.00 82.88 117 PHE A C 1
ATOM 946 O O . PHE A 1 117 ? 14.806 7.161 -1.671 1.00 82.88 117 PHE A O 1
ATOM 953 N N . LEU A 1 118 ? 14.080 9.104 -0.816 1.00 82.25 118 LEU A N 1
ATOM 954 C CA . LEU A 1 118 ? 15.386 9.495 -0.286 1.00 82.25 118 LEU A CA 1
ATOM 955 C C . LEU A 1 118 ? 15.853 8.541 0.821 1.00 82.25 118 LEU A C 1
ATOM 957 O O . LEU A 1 118 ? 17.039 8.226 0.869 1.00 82.25 118 LEU A O 1
ATOM 961 N N . SER A 1 119 ? 14.949 8.035 1.668 1.00 82.25 119 SER A N 1
ATOM 962 C CA . SER A 1 119 ? 15.312 7.036 2.680 1.00 82.25 119 SER A CA 1
ATOM 963 C C . SER A 1 119 ? 15.776 5.722 2.056 1.00 82.25 119 SER A C 1
ATOM 965 O O . SER A 1 119 ? 16.752 5.158 2.534 1.00 82.25 119 SER A O 1
ATOM 967 N N . MET A 1 120 ? 15.144 5.265 0.968 1.00 76.56 120 MET A N 1
ATOM 968 C CA . MET A 1 120 ? 15.653 4.125 0.194 1.00 76.56 120 MET A CA 1
ATOM 969 C C . MET A 1 120 ? 17.009 4.482 -0.431 1.00 76.56 120 MET A C 1
ATOM 971 O O . MET A 1 120 ? 18.016 3.856 -0.149 1.00 76.56 120 MET A O 1
ATOM 975 N N . TYR A 1 121 ? 17.097 5.576 -1.185 1.00 78.00 121 TYR A N 1
ATOM 976 C CA . TYR A 1 121 ? 18.330 5.972 -1.872 1.00 78.00 121 TYR A CA 1
ATOM 977 C C . TYR A 1 121 ? 19.563 6.092 -0.947 1.00 78.00 121 TYR A C 1
ATOM 979 O O . TYR A 1 121 ? 20.662 5.729 -1.365 1.00 78.00 121 TYR A O 1
ATOM 987 N N . PHE A 1 122 ? 19.403 6.607 0.279 1.00 78.44 122 PHE A N 1
ATOM 988 C CA . PHE A 1 122 ? 20.507 6.818 1.228 1.00 78.44 122 PHE A CA 1
ATOM 989 C C . PHE A 1 122 ? 20.649 5.742 2.316 1.00 78.44 122 PHE A C 1
ATOM 991 O O . PHE A 1 122 ? 21.708 5.683 2.940 1.00 78.44 122 PHE A O 1
ATOM 998 N N . GLY A 1 123 ? 19.606 4.953 2.594 1.00 64.06 123 GLY A N 1
ATOM 999 C CA . GLY A 1 123 ? 19.534 4.076 3.769 1.00 64.06 123 GLY A CA 1
ATOM 1000 C C . GLY A 1 123 ? 19.527 2.576 3.464 1.00 64.06 123 GLY A C 1
ATOM 1001 O O . GLY A 1 123 ? 20.267 1.835 4.103 1.00 64.06 123 GLY A O 1
ATOM 1002 N N . GLU A 1 124 ? 18.730 2.127 2.492 1.00 53.84 124 GLU A N 1
ATOM 1003 C CA . GLU A 1 124 ? 18.569 0.712 2.116 1.00 53.84 124 GLU A CA 1
ATOM 1004 C C . GLU A 1 124 ? 18.714 0.591 0.600 1.00 53.84 124 GLU A C 1
ATOM 1006 O O . GLU A 1 124 ? 17.949 1.225 -0.118 1.00 53.84 124 GLU A O 1
ATOM 1011 N N . GLU A 1 125 ? 19.694 -0.181 0.105 1.00 56.22 125 GLU A N 1
ATOM 1012 C CA . GLU A 1 125 ? 19.971 -0.309 -1.335 1.00 56.22 125 GLU A CA 1
ATOM 1013 C C . GLU A 1 125 ? 18.659 -0.399 -2.133 1.00 56.22 125 GLU A C 1
ATOM 1015 O O . GLU A 1 125 ? 17.911 -1.367 -1.990 1.00 56.22 125 GLU A O 1
ATOM 1020 N N . LEU A 1 126 ? 18.370 0.621 -2.960 1.00 57.34 126 LEU A N 1
ATOM 1021 C CA . LEU A 1 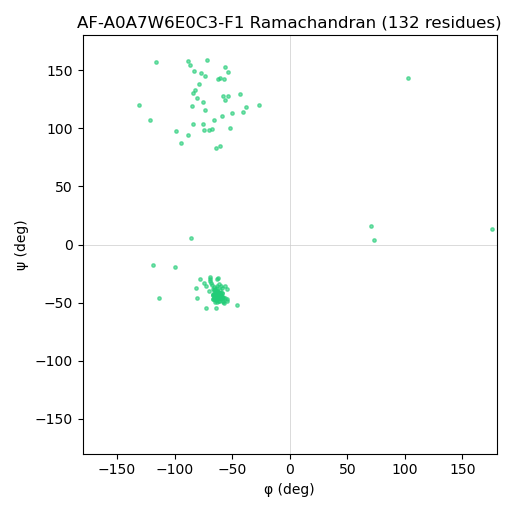126 ? 17.310 0.536 -3.971 1.00 57.34 126 LEU A CA 1
ATOM 1022 C C . LEU A 1 126 ? 17.435 -0.840 -4.622 1.00 57.34 126 LEU A C 1
ATOM 1024 O O . LEU A 1 126 ? 18.567 -1.138 -5.007 1.00 57.34 126 LEU A O 1
ATOM 1028 N N . PRO A 1 127 ? 16.365 -1.651 -4.744 1.00 53.66 127 PRO A N 1
ATOM 1029 C CA . PRO A 1 127 ? 16.461 -2.994 -5.299 1.00 53.66 127 PRO A CA 1
ATOM 1030 C C . PRO A 1 127 ? 17.171 -2.912 -6.646 1.00 53.66 127 PRO A C 1
ATOM 1032 O O . PRO A 1 127 ? 16.640 -2.446 -7.655 1.00 53.66 127 PRO A O 1
ATOM 1035 N N . VAL A 1 128 ? 18.456 -3.249 -6.614 1.00 48.97 128 VAL A N 1
ATOM 1036 C CA . VAL A 1 128 ? 19.309 -3.235 -7.783 1.00 48.97 128 VAL A CA 1
ATOM 1037 C C . VAL A 1 128 ? 18.955 -4.535 -8.468 1.00 48.97 128 VAL A C 1
ATOM 1039 O O . VAL A 1 128 ? 19.015 -5.583 -7.819 1.00 48.97 128 VAL A O 1
ATOM 1042 N N . ALA A 1 129 ? 18.588 -4.473 -9.751 1.00 44.12 129 ALA A N 1
ATOM 1043 C CA . ALA A 1 129 ? 18.614 -5.644 -10.617 1.00 44.12 129 ALA A CA 1
ATOM 1044 C C . ALA A 1 129 ? 19.851 -6.457 -10.238 1.00 44.12 129 ALA A C 1
ATOM 1046 O O . ALA A 1 129 ? 20.955 -5.901 -10.229 1.00 44.12 129 ALA A O 1
ATOM 1047 N N . SER A 1 130 ? 19.610 -7.686 -9.777 1.00 36.09 130 SER A N 1
ATOM 1048 C CA . SER A 1 130 ? 20.581 -8.589 -9.169 1.00 36.09 130 SER A CA 1
ATOM 1049 C C . SER A 1 130 ? 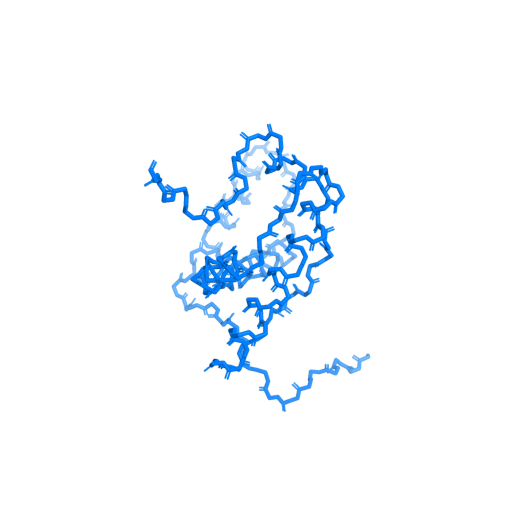21.998 -8.304 -9.669 1.00 36.09 130 SER A C 1
ATOM 1051 O O . SER A 1 130 ? 22.254 -8.392 -10.874 1.00 36.09 130 SER A O 1
ATOM 1053 N N . ARG A 1 131 ? 22.924 -7.957 -8.761 1.00 38.09 131 ARG A N 1
ATOM 1054 C CA . ARG A 1 131 ? 24.361 -8.009 -9.058 1.00 38.09 131 ARG A CA 1
ATOM 1055 C C . ARG A 1 131 ? 24.690 -9.466 -9.387 1.00 38.09 131 ARG A C 1
ATOM 1057 O O . ARG A 1 131 ? 25.101 -10.231 -8.519 1.00 38.09 131 ARG A O 1
ATOM 1064 N N . ARG A 1 132 ? 24.488 -9.872 -10.641 1.00 33.34 132 ARG A N 1
ATOM 1065 C CA . ARG A 1 132 ? 25.141 -11.053 -11.187 1.00 33.34 132 ARG A CA 1
ATOM 1066 C C . ARG A 1 132 ? 26.612 -10.677 -11.259 1.00 33.34 132 ARG A C 1
ATOM 1068 O O . ARG A 1 132 ? 27.017 -9.914 -12.129 1.00 33.34 132 ARG A O 1
ATOM 1075 N N . ASN A 1 133 ? 27.357 -11.133 -10.256 1.00 33.06 133 ASN A N 1
ATOM 1076 C CA . ASN A 1 133 ? 28.810 -11.146 -10.275 1.00 33.06 133 ASN A CA 1
ATOM 1077 C C . ASN A 1 133 ? 29.249 -11.796 -11.595 1.00 33.06 133 ASN A C 1
ATOM 1079 O O . ASN A 1 133 ? 28.962 -12.974 -11.819 1.00 33.06 133 ASN A O 1
ATOM 1083 N N . CYS A 1 134 ? 29.872 -11.000 -12.461 1.00 35.28 134 CYS A N 1
ATOM 1084 C CA . CYS A 1 134 ? 30.782 -11.496 -13.486 1.00 35.28 134 CYS A CA 1
ATOM 1085 C C . CYS A 1 134 ? 32.113 -11.858 -12.827 1.00 35.28 134 CYS A C 1
ATOM 1087 O O . CYS A 1 134 ? 32.517 -11.119 -11.897 1.00 35.28 134 CYS A O 1
#

Secondary structure (DSSP, 8-state):
------TT----PPPHHHHHHHHHHHHHHHHHHHHTTPPPP-HHHHHHHHHHHHHHHHHHHHHHHHHHHHHHHS-PPSSHHHHHHHHHHHHHHHHHHHHHHH----SS-PPP-HHHHHHHHHHS----S-----

Radius of gyration: 19.25 Å; Cα contacts (8 Å, |Δi|>4): 94; chains: 1; bounding box: 54×27×48 Å

Foldseek 3Di:
DDPPPPPDADQQADDPVVLVVLLVVLVVVQVVCVVVVHDGDPSVVVSVVVRLVVSQVVVVVLLVVQLLVLLLVQAFDDDLVRLVVSNVSSSVRSQVVSCVVPVHHNPDDDDDDPVVSVCCVPPPPDNHNDPPDD

Organism: NCBI:txid1563671

pLDDT: mean 80.07, std 17.77, range [33.06, 97.0]